Protein AF-A0A954IX02-F1 (afdb_monomer_lite)

Secondary structure (DSSP, 8-state):
----------------PPPP------------------PPPPSS---SS-----HHHHHTTSS-HHHHHHHHHHHHH----TTTTTT-TTB-TTS-B-PPPPTTTT--SSSTTT-S-STTTS-SSSTTSPPP--S---TTGGGSS---SSSSSSSS-----

Foldseek 3Di:
DDDDDDDDDDDDDDDDDDDDDDPPPPPDPPPPPPPPPPPPDPPDDAFLLPDDDDPVCDVVVVADPVNVVVSVLSQQAFQGDVNNVQQQQQAFLVGHGHDQDDPPQNADCATRSNNRHNCVQQQPVHRNHGRDPPDDPPPCSSVWSHDDPPLDDIRPDDDRD

Radius of gyration: 35.36 Å; chains: 1; bounding box: 85×62×104 Å

Sequence (161 aa):
MNSQSRRTAFGRASSLSLLPAVVACLAFPSCSGSGGSAGPAPVGEGKVVGLRLSHEDLLTGRADALFAIDHGRDLFLATFNAHDGAGRPATTGTGGSRLRRAAPQNFNRISGPDSGSCVACHNKPFAGGSGDNVANVFVLAQDFPHLNFDGGEGDRFEDHS

pLDDT: mean 72.79, std 14.79, range [37.53, 95.12]

Structure (mmCIF, N/CA/C/O backbone):
data_AF-A0A954IX02-F1
#
_entry.id   AF-A0A954IX02-F1
#
loop_
_atom_site.group_PDB
_atom_site.id
_atom_site.type_symbol
_atom_site.label_atom_id
_atom_site.label_alt_id
_atom_site.label_comp_id
_atom_site.label_asym_id
_atom_site.label_entity_id
_atom_site.label_seq_id
_atom_site.pdbx_PDB_ins_code
_atom_site.Cartn_x
_atom_site.Cartn_y
_atom_site.Cartn_z
_atom_site.occupancy
_atom_site.B_iso_or_equiv
_atom_site.auth_seq_id
_atom_site.auth_comp_id
_atom_site.auth_asym_id
_atom_site.auth_atom_id
_atom_site.pdbx_PDB_model_num
ATOM 1 N N . MET A 1 1 ? -45.998 -48.773 85.179 1.00 37.53 1 MET A N 1
ATOM 2 C CA . MET A 1 1 ? -44.811 -49.298 84.463 1.00 37.53 1 MET A CA 1
ATOM 3 C C . MET A 1 1 ? -45.174 -49.424 82.986 1.00 37.53 1 MET A C 1
ATOM 5 O O . MET A 1 1 ? -46.215 -49.995 82.714 1.00 37.53 1 MET A O 1
ATOM 9 N N . ASN A 1 2 ? -44.590 -48.591 82.113 1.00 38.91 2 ASN A N 1
ATOM 10 C CA . ASN A 1 2 ? -43.467 -48.902 81.193 1.00 38.91 2 ASN A CA 1
ATOM 11 C C . ASN A 1 2 ? -43.917 -49.819 80.024 1.00 38.91 2 ASN A C 1
ATOM 13 O O . ASN A 1 2 ? -44.577 -50.806 80.289 1.00 38.91 2 ASN A O 1
ATOM 17 N N . SER A 1 3 ? -43.604 -49.640 78.738 1.00 48.53 3 SER A N 1
ATOM 18 C CA . SER A 1 3 ? -42.758 -48.697 77.999 1.00 48.53 3 SER A CA 1
ATOM 19 C C . SER A 1 3 ? -43.074 -48.850 76.495 1.00 48.53 3 SER A C 1
ATOM 21 O O . SER A 1 3 ? -43.352 -49.959 76.057 1.00 48.53 3 SER A O 1
ATOM 23 N N . GLN A 1 4 ? -42.956 -47.746 75.751 1.00 53.03 4 GLN A N 1
ATOM 24 C CA . GLN A 1 4 ? -42.460 -47.591 74.366 1.00 53.03 4 GLN A CA 1
ATOM 25 C C . GLN A 1 4 ? -42.845 -48.584 73.247 1.00 53.03 4 GLN A C 1
ATOM 27 O O . GLN A 1 4 ? -42.527 -49.762 73.296 1.00 53.03 4 GLN A O 1
ATOM 32 N N . SER A 1 5 ? -43.266 -48.056 72.090 1.00 51.84 5 SER A N 1
ATOM 33 C CA . SER A 1 5 ? -42.344 -47.694 70.989 1.00 51.84 5 SER A CA 1
ATOM 34 C C . SER A 1 5 ? -43.118 -47.320 69.714 1.00 51.84 5 SER A C 1
ATOM 36 O O . SER A 1 5 ? -44.145 -47.906 69.387 1.00 51.84 5 SER A O 1
ATOM 38 N N . ARG A 1 6 ? -42.628 -46.301 69.001 1.00 60.97 6 ARG A N 1
ATOM 39 C CA . ARG A 1 6 ? -43.179 -45.757 67.748 1.00 60.97 6 ARG A CA 1
ATOM 40 C C . ARG A 1 6 ? -42.563 -46.472 66.538 1.00 60.97 6 ARG A C 1
ATOM 42 O O . ARG A 1 6 ? -41.359 -46.693 66.556 1.00 60.97 6 ARG A O 1
ATOM 49 N N . ARG A 1 7 ? -43.320 -46.593 65.435 1.00 53.75 7 ARG A N 1
ATOM 50 C CA . ARG A 1 7 ? -43.084 -45.936 64.116 1.00 53.75 7 ARG A CA 1
ATOM 51 C C . ARG A 1 7 ? -43.678 -46.735 62.938 1.00 53.75 7 ARG A C 1
ATOM 53 O O . ARG A 1 7 ? -43.391 -47.911 62.803 1.00 53.75 7 ARG A O 1
ATOM 60 N N . THR A 1 8 ? -44.354 -45.980 62.052 1.00 48.69 8 THR A N 1
ATOM 61 C CA . THR A 1 8 ? -44.434 -46.101 60.567 1.00 48.69 8 THR A CA 1
ATOM 62 C C . THR A 1 8 ? -45.098 -47.365 59.981 1.00 48.69 8 THR A C 1
ATOM 64 O O . THR A 1 8 ? -44.932 -48.443 60.513 1.00 48.69 8 THR A O 1
ATOM 67 N N . ALA A 1 9 ? -45.865 -47.354 58.886 1.00 47.69 9 ALA A N 1
ATOM 68 C CA . ALA A 1 9 ? -45.882 -46.474 57.722 1.00 47.69 9 ALA A CA 1
ATOM 69 C C . ALA A 1 9 ? -47.275 -46.438 57.049 1.00 47.69 9 ALA A C 1
ATOM 71 O O . ALA A 1 9 ? -48.028 -47.407 57.073 1.00 47.69 9 ALA A O 1
ATOM 72 N N . PHE A 1 10 ? -47.572 -45.299 56.422 1.00 47.66 10 PHE A N 1
ATOM 73 C CA . PHE A 1 10 ? -48.688 -45.058 55.506 1.00 47.66 10 PHE A CA 1
ATOM 74 C C . PHE A 1 10 ? -48.371 -45.660 54.124 1.00 47.66 10 PHE A C 1
ATOM 76 O O . PHE A 1 10 ? -47.322 -45.353 53.563 1.00 47.66 10 PHE A O 1
ATOM 83 N N . GLY A 1 11 ? -49.293 -46.433 53.544 1.00 40.62 11 GLY A N 1
ATOM 84 C CA . GLY A 1 11 ? -49.299 -46.798 52.123 1.00 40.62 11 GLY A CA 1
ATOM 85 C C . GLY A 1 11 ? -50.550 -46.221 51.463 1.00 40.62 11 GLY A C 1
ATOM 86 O O . GLY A 1 11 ? -51.662 -46.582 51.842 1.00 40.62 11 GLY A O 1
ATOM 87 N N . ARG A 1 12 ? -50.377 -45.273 50.536 1.00 47.62 12 ARG A N 1
ATOM 88 C CA . ARG A 1 12 ? -51.460 -44.544 49.860 1.00 47.62 12 ARG A CA 1
ATOM 89 C C . ARG A 1 12 ? -51.599 -45.003 48.405 1.00 47.62 12 ARG A C 1
ATOM 91 O O . ARG A 1 12 ? -50.629 -45.392 47.768 1.00 47.62 12 ARG A O 1
ATOM 98 N N . ALA A 1 13 ? -52.846 -44.943 47.953 1.00 47.56 13 ALA A N 1
ATOM 99 C CA . ALA A 1 13 ? -53.421 -45.434 46.710 1.00 47.56 13 ALA A CA 1
ATOM 100 C C . ALA A 1 13 ? -52.700 -45.025 45.414 1.00 47.56 13 ALA A C 1
ATOM 102 O O . ALA A 1 13 ? -52.241 -43.895 45.265 1.00 47.56 13 ALA A O 1
ATOM 103 N N . SER A 1 14 ? -52.715 -45.946 44.446 1.00 51.94 14 SER A N 1
ATOM 104 C CA . SER A 1 14 ? -52.479 -45.675 43.027 1.00 51.94 14 SER A CA 1
ATOM 105 C C . SER A 1 14 ? -53.813 -45.400 42.338 1.00 51.94 14 SER A C 1
ATOM 107 O O . SER A 1 14 ? -54.690 -46.259 42.316 1.00 51.94 14 SER A O 1
ATOM 109 N N . SER A 1 15 ? -53.955 -44.214 41.757 1.00 53.00 15 SER A N 1
ATOM 110 C CA . SER A 1 15 ? -55.040 -43.867 40.839 1.00 53.00 15 SER A CA 1
ATOM 111 C C . SER A 1 15 ? -54.417 -43.215 39.610 1.00 53.00 15 SER A C 1
ATOM 113 O O . SER A 1 15 ? -53.843 -42.132 39.699 1.00 53.00 15 SER A O 1
ATOM 115 N N . LEU A 1 16 ? -54.485 -43.934 38.492 1.00 50.50 16 LEU A N 1
ATOM 116 C CA . LEU A 1 16 ? -53.981 -43.547 37.180 1.00 50.50 16 LEU A CA 1
ATOM 117 C C . LEU A 1 16 ? -54.934 -42.499 36.582 1.00 50.50 16 LEU A C 1
ATOM 119 O O . LEU A 1 16 ? -56.077 -42.815 36.257 1.00 50.50 16 LEU A O 1
ATOM 123 N N . SER A 1 17 ? -54.494 -41.250 36.464 1.00 47.88 17 SER A N 1
ATOM 124 C CA . SER A 1 17 ? -55.235 -40.180 35.791 1.00 47.88 17 SER A CA 1
ATOM 125 C C . SER A 1 17 ? -54.753 -40.037 34.344 1.00 47.88 17 SER A C 1
ATOM 127 O O . SER A 1 17 ? -53.587 -39.742 34.093 1.00 47.88 17 SER A O 1
ATOM 129 N N . LEU A 1 18 ? -55.666 -40.241 33.386 1.00 55.28 18 LEU A N 1
ATOM 130 C CA . LEU A 1 18 ? -55.468 -39.875 31.983 1.00 55.28 18 LEU A CA 1
ATOM 131 C C . LEU A 1 18 ? -55.397 -38.345 31.859 1.00 55.28 18 LEU A C 1
ATOM 133 O O . LEU A 1 18 ? -56.329 -37.644 32.250 1.00 55.28 18 LEU A O 1
ATOM 137 N N . LEU A 1 19 ? -54.308 -37.836 31.284 1.00 53.62 19 LEU A N 1
ATOM 138 C CA . LEU A 1 19 ? -54.171 -36.445 30.847 1.00 53.62 19 LEU A CA 1
ATOM 139 C C . LEU A 1 19 ? -54.580 -36.327 29.368 1.00 53.62 19 LEU A C 1
ATOM 141 O O . LEU A 1 19 ? -54.180 -37.180 28.572 1.00 53.62 19 LEU A O 1
ATOM 145 N N . PRO A 1 20 ? -55.330 -35.286 28.960 1.00 50.25 20 PRO A N 1
ATOM 146 C CA . PRO A 1 20 ? -55.597 -35.026 27.554 1.00 50.25 20 PRO A CA 1
ATOM 147 C C . PRO A 1 20 ? -54.365 -34.374 26.908 1.00 50.25 20 PRO A C 1
ATOM 149 O O . PRO A 1 20 ? -53.750 -33.468 27.474 1.00 50.25 20 PRO A O 1
ATOM 152 N N . ALA A 1 21 ? -53.998 -34.839 25.715 1.00 54.97 21 ALA A N 1
ATOM 153 C CA . ALA A 1 21 ? -52.910 -34.279 24.926 1.00 54.97 21 ALA A CA 1
ATOM 154 C C . ALA A 1 21 ? -53.290 -32.878 24.418 1.00 54.97 21 ALA A C 1
ATOM 156 O O . ALA A 1 21 ? -54.081 -32.726 23.488 1.00 54.97 21 ALA A O 1
ATOM 157 N N . VAL A 1 22 ? -52.722 -31.846 25.041 1.00 54.72 22 VAL A N 1
ATOM 158 C CA . VAL A 1 22 ? -52.761 -30.470 24.539 1.00 54.72 22 VAL A CA 1
ATOM 159 C C . VAL A 1 22 ? -51.787 -30.383 23.365 1.00 54.72 22 VAL A C 1
ATOM 161 O O . VAL A 1 22 ? -50.572 -30.348 23.553 1.00 54.72 22 VAL A O 1
ATOM 164 N N . VAL A 1 23 ? -52.314 -30.378 22.140 1.00 59.50 23 VAL A N 1
ATOM 165 C CA . VAL A 1 23 ? -51.536 -30.074 20.932 1.00 59.50 23 VAL A CA 1
ATOM 166 C C . VAL A 1 23 ? -51.262 -28.572 20.928 1.00 59.50 23 VAL A C 1
ATOM 16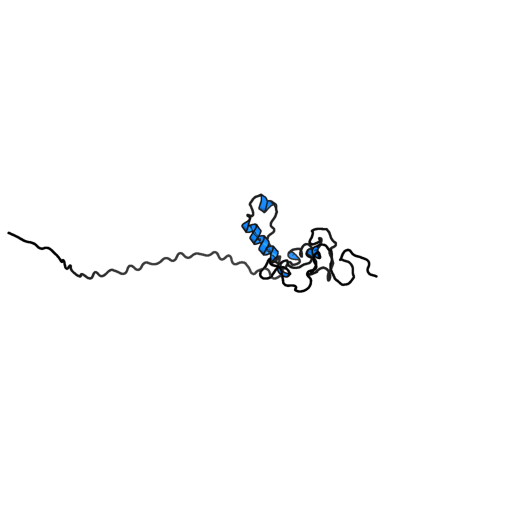8 O O . VAL A 1 23 ? -52.083 -27.766 20.498 1.00 59.50 23 VAL A O 1
ATOM 171 N N . ALA A 1 24 ? -50.109 -28.188 21.469 1.00 57.16 24 ALA A N 1
ATOM 172 C CA . ALA A 1 24 ? -49.586 -26.839 21.345 1.00 57.16 24 ALA A CA 1
ATOM 173 C C . ALA A 1 24 ? -49.093 -26.633 19.903 1.00 57.16 24 ALA A C 1
ATOM 175 O O . ALA A 1 24 ? -48.058 -27.172 19.510 1.00 57.16 24 ALA A O 1
ATOM 176 N N . CYS A 1 25 ? -49.834 -25.858 19.107 1.00 51.53 25 CYS A N 1
ATOM 177 C CA . CYS A 1 25 ? -49.329 -25.299 17.854 1.00 51.53 25 CYS A CA 1
ATOM 178 C C . CYS A 1 25 ? -48.139 -24.384 18.172 1.00 51.53 25 CYS A C 1
ATOM 180 O O . CYS A 1 25 ? -48.314 -23.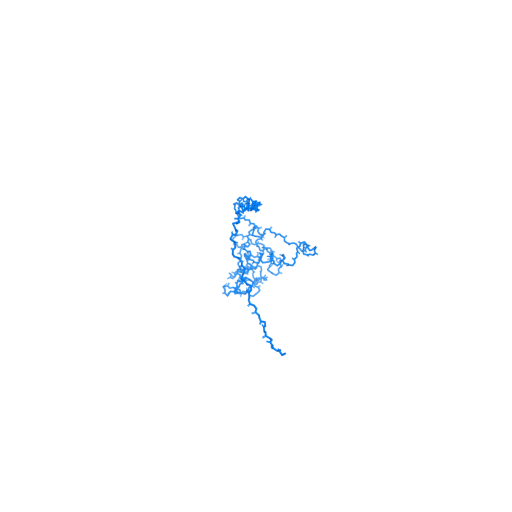230 18.563 1.00 51.53 25 CYS A O 1
ATOM 182 N N . LEU A 1 26 ? -46.926 -24.914 18.024 1.00 61.41 26 LEU A N 1
ATOM 183 C CA . LEU A 1 26 ? -45.685 -24.149 18.060 1.00 61.41 26 LEU A CA 1
ATOM 184 C C . LEU A 1 26 ? -45.659 -23.221 16.840 1.00 61.41 26 LEU A C 1
ATOM 186 O O . LEU A 1 26 ? -45.275 -23.619 15.741 1.00 61.41 26 LEU A O 1
ATOM 190 N N . ALA A 1 27 ? -46.111 -21.982 17.025 1.00 58.62 27 ALA A N 1
ATOM 191 C CA . ALA A 1 27 ? -45.896 -20.913 16.064 1.00 58.62 27 ALA A CA 1
ATOM 192 C C . ALA A 1 27 ? -44.395 -20.591 16.046 1.00 58.62 27 ALA A C 1
ATOM 194 O O . ALA A 1 27 ? -43.887 -19.888 16.917 1.00 58.62 27 ALA A O 1
ATOM 195 N N . PHE A 1 28 ? -43.673 -21.154 15.078 1.00 63.00 28 PHE A N 1
ATOM 196 C CA . PHE A 1 28 ? -42.290 -20.783 14.816 1.00 63.00 28 PHE A CA 1
ATOM 197 C C . PHE A 1 28 ? -42.260 -19.314 14.368 1.00 63.00 28 PHE A C 1
ATOM 199 O O . PHE A 1 28 ? -42.891 -18.988 13.357 1.00 63.00 28 PHE A O 1
ATOM 206 N N . PRO A 1 29 ? -41.557 -18.411 15.075 1.00 65.06 29 PRO A N 1
ATOM 207 C CA . PRO A 1 29 ? -41.339 -17.064 14.580 1.00 65.06 29 PRO A CA 1
ATOM 208 C C . PRO A 1 29 ? -40.491 -17.178 13.311 1.00 65.06 29 PRO A C 1
ATOM 210 O O . PRO A 1 29 ? -39.295 -17.452 13.369 1.00 65.06 29 PRO A O 1
ATOM 213 N N . SER A 1 30 ? -41.130 -17.017 12.152 1.00 61.59 30 SER A N 1
ATOM 214 C CA . SER A 1 30 ? -40.425 -16.881 10.882 1.00 61.59 30 SER A CA 1
ATOM 215 C C . SER A 1 30 ? -39.653 -15.571 10.927 1.00 61.59 30 SER A C 1
ATOM 217 O O . SER A 1 30 ? -40.212 -14.493 10.719 1.00 61.59 30 SER A O 1
ATOM 219 N N . CYS A 1 31 ? -38.360 -15.663 11.224 1.00 62.62 31 CYS A N 1
ATOM 220 C CA . CYS A 1 31 ? -37.404 -14.622 10.907 1.00 62.62 31 CYS A CA 1
ATOM 221 C C . CYS A 1 31 ? -37.436 -14.432 9.386 1.00 62.62 31 CYS A C 1
ATOM 223 O O . CYS A 1 31 ? -36.810 -15.166 8.627 1.00 62.62 31 CYS A O 1
ATOM 225 N N . SER A 1 32 ? -38.220 -13.456 8.929 1.00 63.88 32 SER A N 1
ATOM 226 C CA . SER A 1 32 ? -38.136 -12.965 7.559 1.00 63.88 32 SER A CA 1
ATOM 227 C C . SER A 1 32 ? -36.818 -12.214 7.450 1.00 63.88 32 SER A C 1
ATOM 229 O O . SER A 1 32 ? -36.755 -11.004 7.650 1.00 63.88 32 SER A O 1
ATOM 231 N N . GLY A 1 33 ? -35.738 -12.962 7.226 1.00 57.53 33 GLY A N 1
ATOM 232 C CA . GLY A 1 33 ? -34.480 -12.396 6.785 1.00 57.53 33 GLY A CA 1
ATOM 233 C C . GLY A 1 33 ? -34.751 -11.740 5.444 1.00 57.53 33 GLY A C 1
ATOM 234 O O . GLY A 1 33 ? -34.934 -12.427 4.440 1.00 57.53 33 GLY A O 1
ATOM 235 N N . SER A 1 34 ? -34.822 -10.414 5.433 1.00 59.91 34 SER A N 1
ATOM 236 C CA . SER A 1 34 ? -34.723 -9.602 4.232 1.00 59.91 34 SER A CA 1
ATOM 237 C C . SER A 1 34 ? -33.318 -9.794 3.664 1.00 59.91 34 SER A C 1
ATOM 239 O O . SER A 1 34 ? -32.429 -8.962 3.820 1.00 59.91 34 SER A O 1
ATOM 241 N N . GLY A 1 35 ? -33.109 -10.946 3.025 1.00 56.41 35 GLY A N 1
ATOM 242 C CA . GLY A 1 35 ? -31.997 -11.182 2.129 1.00 56.41 35 GLY A CA 1
ATOM 243 C C . GLY A 1 35 ? -32.190 -10.252 0.949 1.00 56.41 35 GLY A C 1
ATOM 244 O O . GLY A 1 35 ? -32.817 -10.622 -0.040 1.00 56.41 35 GLY A O 1
ATOM 245 N N . GLY A 1 36 ? -31.712 -9.014 1.087 1.00 53.81 36 GLY A N 1
ATOM 246 C CA . GLY A 1 36 ? -31.521 -8.139 -0.053 1.00 53.81 36 GLY A CA 1
ATOM 247 C C . GLY A 1 36 ? -30.680 -8.922 -1.044 1.00 53.81 36 GLY A C 1
ATOM 248 O O . GLY A 1 36 ? -29.528 -9.241 -0.754 1.00 53.81 36 GLY A O 1
ATOM 249 N N . SER A 1 37 ? -31.278 -9.311 -2.170 1.00 56.28 37 SER A N 1
ATOM 250 C CA . SER A 1 37 ? -30.527 -9.907 -3.258 1.00 56.28 37 SER A CA 1
ATOM 251 C C . SER A 1 37 ? -29.545 -8.837 -3.708 1.00 56.28 37 SER A C 1
ATOM 253 O O . SER A 1 37 ? -29.933 -7.889 -4.396 1.00 56.28 37 SER A O 1
ATOM 255 N N . ALA A 1 38 ? -28.290 -8.942 -3.272 1.00 66.44 38 ALA A N 1
ATOM 256 C CA . ALA A 1 38 ? -27.214 -8.242 -3.937 1.00 66.44 38 ALA A CA 1
ATOM 257 C C . ALA A 1 38 ? -27.348 -8.639 -5.408 1.00 66.44 38 ALA A C 1
ATOM 259 O O . ALA A 1 38 ? -27.284 -9.826 -5.740 1.00 66.44 38 ALA A O 1
ATOM 260 N N . GLY A 1 39 ? -27.674 -7.666 -6.263 1.00 71.75 39 GLY A N 1
ATOM 261 C CA . GLY A 1 39 ? -27.706 -7.894 -7.700 1.00 71.75 39 GLY A CA 1
ATOM 262 C C . GLY A 1 39 ? -26.383 -8.530 -8.139 1.00 71.75 39 GLY A C 1
ATOM 263 O O . GLY A 1 39 ? -25.393 -8.427 -7.406 1.00 71.75 39 GLY A O 1
ATOM 264 N N . PRO A 1 40 ? -26.346 -9.210 -9.298 1.00 71.50 40 PRO A N 1
ATOM 265 C CA . PRO A 1 40 ? -25.109 -9.806 -9.783 1.00 71.50 40 PRO A CA 1
ATOM 266 C C . PRO A 1 40 ? -23.999 -8.758 -9.710 1.00 71.50 40 PRO A C 1
ATOM 268 O O . PRO A 1 40 ? -24.175 -7.635 -10.191 1.00 71.50 40 PRO A O 1
ATOM 271 N N . ALA A 1 41 ? -22.902 -9.109 -9.030 1.00 70.69 41 ALA A N 1
ATOM 272 C CA . ALA A 1 41 ? -21.764 -8.215 -8.898 1.00 70.69 41 ALA A CA 1
ATOM 273 C C . ALA A 1 41 ? -21.370 -7.733 -10.304 1.00 70.69 41 ALA A C 1
ATOM 275 O O . ALA A 1 41 ? -21.388 -8.543 -11.240 1.00 70.69 41 ALA A O 1
ATOM 276 N N . PRO A 1 42 ? -21.084 -6.433 -10.486 1.00 73.81 42 PRO A N 1
ATOM 277 C CA . PRO A 1 42 ? -20.739 -5.906 -11.797 1.00 73.81 42 PRO A CA 1
ATOM 278 C C . PRO A 1 42 ? -19.598 -6.732 -12.399 1.00 73.81 42 PRO A C 1
ATOM 280 O O . PRO A 1 42 ? -18.587 -6.980 -11.746 1.00 73.81 42 PRO A O 1
ATOM 283 N N . VAL A 1 43 ? -19.789 -7.196 -13.635 1.00 79.50 43 VAL A N 1
ATOM 284 C CA . VAL A 1 43 ? -18.780 -7.973 -14.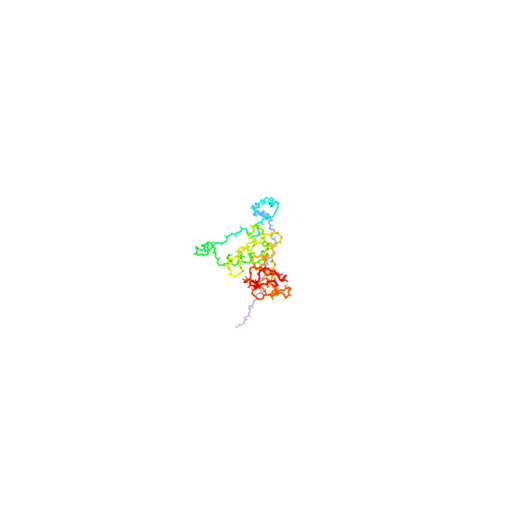359 1.00 79.50 43 VAL A CA 1
ATOM 285 C C . VAL A 1 43 ? -17.632 -7.035 -14.730 1.00 79.50 43 VAL A C 1
ATOM 287 O O . VAL A 1 43 ? -17.837 -6.083 -15.481 1.00 79.50 43 VAL A O 1
ATOM 290 N N . GLY A 1 44 ? -16.436 -7.296 -14.203 1.00 81.06 44 GLY A N 1
ATOM 291 C CA . GLY A 1 44 ? -15.230 -6.507 -14.459 1.00 81.06 44 GLY A CA 1
ATOM 292 C C . GLY A 1 44 ? -14.325 -6.402 -13.233 1.00 81.06 44 GLY A C 1
ATOM 293 O O . GLY A 1 44 ? -14.633 -6.940 -12.171 1.00 81.06 44 GLY A O 1
ATOM 294 N N . GLU A 1 45 ? -13.199 -5.703 -13.382 1.00 82.38 45 GLU A N 1
ATOM 295 C CA . GLU A 1 45 ? -12.345 -5.344 -12.249 1.00 82.38 45 GLU A CA 1
ATOM 296 C C . GLU A 1 45 ? -12.901 -4.101 -11.538 1.00 82.38 45 GLU A C 1
ATOM 298 O O . GLU A 1 45 ? -13.307 -3.124 -12.167 1.00 82.38 45 GLU A O 1
ATOM 303 N N . GLY A 1 46 ? -12.936 -4.146 -10.207 1.00 87.06 46 GLY A N 1
ATOM 304 C CA . GLY A 1 46 ? -13.316 -3.029 -9.345 1.00 87.06 46 GLY A CA 1
ATOM 305 C C . GLY A 1 46 ? -12.215 -2.717 -8.339 1.00 87.06 46 GLY A C 1
ATOM 306 O O . GLY A 1 46 ? -11.180 -3.379 -8.313 1.00 87.06 46 GLY A O 1
ATOM 307 N N . LYS A 1 47 ? -12.436 -1.715 -7.485 1.00 88.00 47 LYS A N 1
ATOM 308 C CA . LYS A 1 47 ? -11.545 -1.462 -6.345 1.00 88.00 47 LYS A CA 1
ATOM 309 C C . LYS A 1 47 ? -11.526 -2.683 -5.427 1.00 88.00 47 LYS A C 1
ATOM 311 O O . LYS A 1 47 ? -12.595 -3.149 -5.033 1.00 88.00 47 LYS A O 1
ATOM 316 N N . VAL A 1 48 ? -10.340 -3.155 -5.056 1.00 88.56 48 VAL A N 1
ATOM 317 C CA . VAL A 1 48 ? -10.184 -4.145 -3.984 1.00 88.56 48 VAL A CA 1
ATOM 318 C C . VAL A 1 48 ? -10.502 -3.501 -2.638 1.00 88.56 48 VAL A C 1
ATOM 320 O O . VAL A 1 48 ? -11.162 -4.115 -1.803 1.00 88.56 48 VAL A O 1
ATOM 323 N N . VAL A 1 49 ? -10.115 -2.235 -2.452 1.00 87.69 49 VAL A N 1
ATOM 324 C CA . VAL A 1 49 ? -10.433 -1.473 -1.239 1.00 87.69 49 VAL A CA 1
ATOM 325 C C . VAL A 1 49 ? -11.478 -0.413 -1.573 1.00 87.69 49 VAL A C 1
ATOM 327 O O . VAL A 1 49 ? -11.180 0.678 -2.061 1.00 87.69 49 VAL A O 1
ATOM 330 N N . GLY A 1 50 ? -12.744 -0.766 -1.342 1.00 86.06 50 GLY A N 1
ATOM 331 C CA . GLY A 1 50 ? -13.891 0.074 -1.703 1.00 86.06 50 GLY A CA 1
ATOM 332 C C . GLY A 1 50 ? -14.139 1.252 -0.757 1.00 86.06 50 GLY A C 1
ATOM 333 O O . GLY A 1 50 ? -14.683 2.273 -1.179 1.00 86.06 50 GLY A O 1
ATOM 334 N N . LEU A 1 51 ? -13.731 1.133 0.507 1.00 88.19 51 LEU A N 1
ATOM 335 C CA . LEU A 1 51 ? -13.919 2.171 1.514 1.00 88.19 51 LEU A CA 1
ATOM 336 C C . LEU A 1 51 ? -12.676 3.056 1.625 1.00 88.19 51 LEU A C 1
ATOM 338 O O . LEU A 1 51 ? -11.557 2.563 1.719 1.00 88.19 51 LEU A O 1
ATOM 342 N N . ARG A 1 52 ? -12.881 4.373 1.691 1.00 88.00 52 ARG A N 1
ATOM 343 C CA . ARG A 1 52 ? -11.839 5.333 2.057 1.00 88.00 52 ARG A CA 1
ATOM 344 C C . ARG A 1 52 ? -12.049 5.779 3.500 1.00 88.00 52 ARG A C 1
ATOM 346 O O . ARG A 1 52 ? -13.029 6.461 3.779 1.00 88.00 52 ARG A O 1
ATOM 353 N N . LEU A 1 53 ? -11.097 5.462 4.371 1.00 90.12 53 LEU A N 1
ATOM 354 C CA . LEU A 1 53 ? -11.018 6.011 5.723 1.00 90.12 53 LEU A CA 1
ATOM 355 C C . LEU A 1 53 ? -10.223 7.327 5.717 1.00 90.12 53 LEU A C 1
ATOM 357 O O . LEU A 1 53 ? -9.116 7.387 5.172 1.00 90.12 53 LEU A O 1
ATOM 361 N N . SER A 1 54 ? -10.776 8.394 6.291 1.00 90.75 54 SER A N 1
ATOM 362 C CA . SER A 1 54 ? -10.083 9.676 6.453 1.00 90.75 54 SER A CA 1
ATOM 363 C C . SER A 1 54 ? -9.558 9.864 7.877 1.00 90.75 54 SER A C 1
ATOM 365 O O . SER A 1 54 ? -10.030 9.248 8.828 1.00 90.75 54 SER A O 1
ATOM 367 N N . HIS A 1 55 ? -8.588 10.764 8.043 1.00 90.69 55 HIS A N 1
ATOM 368 C CA . HIS A 1 55 ? -8.101 11.125 9.374 1.00 90.69 55 HIS A CA 1
ATOM 369 C C . HIS A 1 55 ? -9.201 11.779 10.231 1.00 90.69 55 HIS A C 1
ATOM 371 O O . HIS A 1 55 ? -9.256 11.573 11.438 1.00 90.69 55 HIS A O 1
ATOM 377 N N . GLU A 1 56 ? -10.117 12.520 9.606 1.00 94.94 56 GLU A N 1
ATOM 378 C CA . GLU A 1 56 ? -11.247 13.147 10.293 1.00 94.94 56 GLU A CA 1
ATOM 379 C C . GLU A 1 56 ? -12.235 12.110 10.851 1.00 94.94 56 GLU A C 1
ATOM 381 O O . GLU A 1 56 ? -12.758 12.303 11.948 1.00 94.94 56 GLU A O 1
ATOM 386 N N . ASP A 1 57 ? -12.455 10.991 10.146 1.00 94.06 57 ASP A N 1
ATOM 387 C CA . ASP A 1 57 ? -13.306 9.895 10.635 1.00 94.06 57 ASP A CA 1
ATOM 388 C C . ASP A 1 57 ? -12.810 9.363 11.985 1.00 94.06 57 ASP A C 1
ATOM 390 O O . ASP A 1 57 ? -13.610 9.106 12.884 1.00 94.06 57 ASP A O 1
ATOM 394 N N . LEU A 1 58 ? -11.487 9.262 12.138 1.00 91.44 58 LEU A N 1
ATOM 395 C CA . LEU A 1 58 ? -10.837 8.818 13.369 1.00 91.44 58 LEU A CA 1
ATOM 396 C C . LEU A 1 58 ? -10.950 9.871 14.477 1.00 91.44 58 LEU A C 1
ATOM 398 O O . LEU A 1 58 ? -11.315 9.550 15.604 1.00 91.44 58 LEU A O 1
ATOM 402 N N . LEU A 1 59 ? -10.668 11.140 14.161 1.00 94.31 59 LEU A N 1
ATOM 403 C CA . LEU A 1 59 ? -10.685 12.230 15.147 1.00 94.31 59 LEU A CA 1
ATOM 404 C C . LEU A 1 59 ? -12.086 12.522 15.692 1.00 94.31 59 LEU A C 1
ATOM 406 O O . LEU A 1 59 ? -12.235 12.898 16.852 1.00 94.31 59 LEU A O 1
ATOM 410 N N . THR A 1 60 ? -13.107 12.365 14.852 1.00 94.94 60 THR A N 1
ATOM 411 C CA . THR A 1 60 ? -14.508 12.619 15.219 1.00 94.94 60 THR A CA 1
ATOM 412 C C . THR A 1 60 ? -15.206 11.391 15.806 1.00 94.94 60 THR A C 1
ATOM 414 O O . THR A 1 60 ? -16.368 11.485 16.195 1.00 94.94 60 THR A O 1
ATOM 417 N N . GLY A 1 61 ? -14.521 10.243 15.877 1.00 92.56 61 GLY A N 1
ATOM 418 C CA . GLY A 1 61 ? -15.090 8.984 16.363 1.00 92.56 61 GLY A CA 1
ATOM 419 C C . GLY A 1 61 ? -16.117 8.349 15.419 1.00 92.56 61 GLY A C 1
ATOM 420 O O . GLY A 1 61 ? -16.823 7.432 15.828 1.00 92.56 61 GLY A O 1
ATOM 421 N N . ARG A 1 62 ? -16.207 8.807 14.160 1.00 93.38 62 ARG A N 1
ATOM 422 C CA . ARG A 1 62 ? -17.013 8.152 13.110 1.00 93.38 62 ARG A CA 1
ATOM 423 C C . ARG A 1 62 ? -16.471 6.766 12.757 1.00 93.38 62 ARG A C 1
ATOM 425 O O . ARG A 1 62 ? -17.238 5.904 12.340 1.00 93.38 62 ARG A O 1
ATOM 432 N N . ALA A 1 63 ? -15.169 6.569 12.935 1.00 94.56 63 ALA A N 1
ATOM 433 C CA . ALA A 1 63 ? -14.502 5.280 12.913 1.00 94.56 63 ALA A CA 1
ATOM 434 C C . ALA A 1 63 ? -13.776 5.087 14.245 1.00 94.56 63 ALA A C 1
ATOM 436 O O . ALA A 1 63 ? -12.921 5.894 14.613 1.00 94.56 63 ALA A O 1
ATOM 437 N N . ASP A 1 64 ? -14.119 4.024 14.968 1.00 95.12 64 ASP A N 1
ATOM 438 C CA . ASP A 1 64 ? -13.417 3.667 16.195 1.00 95.12 64 ASP A CA 1
ATOM 439 C C . ASP A 1 64 ? -12.110 2.904 15.907 1.00 95.12 64 ASP A C 1
ATOM 441 O O . ASP A 1 64 ? -11.751 2.605 14.763 1.00 95.12 64 ASP A O 1
ATOM 445 N N . ALA A 1 65 ? -11.362 2.603 16.970 1.00 92.88 65 ALA A N 1
ATOM 446 C CA . ALA A 1 65 ? -10.079 1.921 16.856 1.00 92.88 65 ALA A CA 1
ATOM 447 C C . ALA A 1 65 ? -10.201 0.501 16.278 1.00 92.88 65 ALA A C 1
ATOM 449 O O . ALA A 1 65 ? -9.317 0.075 15.538 1.00 92.88 65 ALA A O 1
ATOM 450 N N . LEU A 1 66 ? -11.274 -0.230 16.594 1.00 95.00 66 LEU A N 1
ATOM 451 C CA . LEU A 1 66 ? -11.467 -1.594 16.096 1.00 95.00 66 LEU A CA 1
ATOM 452 C C . LEU A 1 66 ? -11.765 -1.573 14.599 1.00 95.00 66 LEU A C 1
ATOM 454 O O . LEU A 1 66 ? -11.136 -2.305 13.837 1.00 95.00 66 LEU A O 1
ATOM 458 N N . PHE A 1 67 ? -12.629 -0.656 14.170 1.00 94.88 67 PHE A N 1
ATOM 459 C CA . PHE A 1 67 ? -12.900 -0.409 12.763 1.00 94.88 67 PHE A CA 1
ATOM 460 C C . PHE A 1 67 ? -11.629 -0.045 11.992 1.00 94.88 67 PHE A C 1
ATOM 462 O O . PHE A 1 67 ? -11.385 -0.567 10.905 1.00 94.88 67 PHE A O 1
ATOM 469 N N . ALA A 1 68 ? -10.792 0.833 12.553 1.00 93.56 68 ALA A N 1
ATOM 470 C CA . ALA A 1 68 ? -9.533 1.225 11.929 1.00 93.56 68 ALA A CA 1
ATOM 471 C C . ALA A 1 68 ? -8.562 0.041 11.778 1.00 93.56 68 ALA A C 1
ATOM 473 O O . ALA A 1 68 ? -7.886 -0.070 10.754 1.00 93.56 68 ALA A O 1
ATOM 474 N N . ILE A 1 69 ? -8.509 -0.854 12.770 1.00 93.31 69 ILE A N 1
ATOM 475 C CA . ILE A 1 69 ? -7.694 -2.075 12.723 1.00 93.31 69 ILE A CA 1
ATOM 476 C C . ILE A 1 69 ? -8.207 -3.028 11.640 1.00 93.31 69 ILE A C 1
ATOM 478 O O . ILE A 1 69 ? -7.409 -3.513 10.835 1.00 93.31 69 ILE A O 1
ATOM 482 N N . ASP A 1 70 ? -9.518 -3.269 11.580 1.00 94.38 70 ASP A N 1
ATOM 483 C CA . ASP A 1 70 ? -10.115 -4.135 10.558 1.00 94.38 70 ASP A CA 1
ATOM 484 C C . ASP A 1 70 ? -9.906 -3.567 9.149 1.00 94.38 70 ASP A C 1
ATOM 486 O O . ASP A 1 70 ? -9.448 -4.280 8.255 1.00 94.38 70 ASP A O 1
ATOM 490 N N . HIS A 1 71 ? -10.123 -2.264 8.962 1.00 94.06 71 HIS A N 1
ATOM 491 C CA . HIS A 1 71 ? -9.862 -1.604 7.685 1.00 94.06 71 HIS A CA 1
ATOM 492 C C . HIS A 1 71 ? -8.372 -1.642 7.304 1.00 94.06 71 HIS A C 1
ATOM 494 O O . HIS A 1 71 ? -8.021 -1.849 6.141 1.00 94.06 71 HIS A O 1
ATOM 500 N N . GLY A 1 72 ? -7.479 -1.483 8.286 1.00 91.75 72 GLY A N 1
ATOM 501 C CA . GLY A 1 72 ? -6.038 -1.637 8.103 1.00 91.75 72 GLY A CA 1
ATOM 502 C C . GLY A 1 72 ? -5.650 -3.048 7.657 1.00 91.75 72 GLY A C 1
ATOM 503 O O . GLY A 1 72 ? -4.806 -3.193 6.773 1.00 91.75 72 GLY A O 1
ATOM 504 N N . ARG A 1 73 ? -6.294 -4.088 8.202 1.00 93.06 73 ARG A N 1
ATOM 505 C CA . ARG A 1 73 ? -6.110 -5.476 7.751 1.00 93.06 73 ARG A CA 1
ATOM 506 C C . ARG A 1 73 ? -6.547 -5.649 6.297 1.00 93.06 73 ARG A C 1
ATOM 508 O O . ARG A 1 73 ? -5.805 -6.258 5.528 1.00 93.06 73 ARG A O 1
ATOM 515 N N . ASP A 1 74 ? -7.698 -5.105 5.913 1.00 92.12 74 ASP A N 1
ATOM 516 C CA . ASP A 1 74 ? -8.193 -5.200 4.534 1.00 92.12 74 ASP A CA 1
ATOM 517 C C . ASP A 1 74 ? -7.231 -4.516 3.548 1.00 92.12 74 ASP A C 1
ATOM 519 O O . ASP A 1 74 ? -6.870 -5.099 2.525 1.00 92.12 74 ASP A O 1
ATOM 523 N N . LEU A 1 75 ? -6.729 -3.324 3.899 1.00 89.56 75 LEU A N 1
ATOM 524 C CA . LEU A 1 75 ? -5.678 -2.622 3.151 1.00 89.56 75 LEU A CA 1
ATOM 525 C C . LEU A 1 75 ? -4.392 -3.450 3.039 1.00 89.56 75 LEU A C 1
ATOM 527 O O . LEU A 1 75 ? -3.759 -3.476 1.987 1.00 89.56 75 LEU A O 1
ATOM 531 N N . PHE A 1 76 ? -3.992 -4.118 4.119 1.00 88.69 76 PHE A N 1
ATOM 532 C CA . PHE A 1 76 ? -2.758 -4.896 4.164 1.00 88.69 76 PHE A CA 1
ATOM 533 C C . PHE A 1 76 ? -2.813 -6.156 3.290 1.00 88.69 76 PHE A C 1
ATOM 535 O O . PHE A 1 76 ? -1.823 -6.529 2.655 1.00 88.69 76 PHE A O 1
ATOM 542 N N . LEU A 1 77 ? -3.971 -6.818 3.266 1.00 90.50 77 LEU A N 1
ATOM 543 C CA . LEU A 1 77 ? -4.207 -8.045 2.505 1.00 90.50 77 LEU A CA 1
ATOM 544 C C . LEU A 1 77 ? -4.528 -7.788 1.028 1.00 90.50 77 LEU A C 1
ATOM 546 O O . LEU A 1 77 ? -4.455 -8.715 0.219 1.00 90.50 77 LEU A O 1
ATOM 550 N N . ALA A 1 78 ? -4.884 -6.555 0.668 1.00 88.12 78 ALA A N 1
ATOM 551 C CA . ALA A 1 78 ? -5.258 -6.203 -0.690 1.00 88.12 78 ALA A CA 1
ATOM 552 C C . ALA A 1 78 ? -4.126 -6.478 -1.695 1.00 88.12 78 ALA A C 1
ATOM 554 O O . ALA A 1 78 ? -2.940 -6.260 -1.431 1.00 88.12 78 ALA A O 1
ATOM 555 N N . THR A 1 79 ? -4.519 -6.933 -2.886 1.00 86.31 79 THR A N 1
ATOM 556 C CA . THR A 1 79 ? -3.683 -6.870 -4.087 1.00 86.31 79 THR A CA 1
ATOM 557 C C . THR A 1 79 ? -4.198 -5.716 -4.938 1.00 86.31 79 THR A C 1
ATOM 559 O O . THR A 1 79 ? -5.195 -5.861 -5.637 1.00 86.31 79 THR A O 1
ATOM 562 N N . PHE A 1 80 ? -3.568 -4.551 -4.809 1.00 82.94 80 PHE A N 1
ATOM 563 C CA . PHE A 1 80 ? -3.995 -3.305 -5.435 1.00 82.94 80 PHE A CA 1
ATOM 564 C C . PHE A 1 80 ? -3.966 -3.396 -6.957 1.00 82.94 80 PHE A C 1
ATOM 566 O O . PHE A 1 80 ? -2.987 -3.851 -7.555 1.00 82.94 80 PHE A O 1
ATOM 573 N N . ASN A 1 81 ? -5.013 -2.870 -7.582 1.00 81.25 81 ASN A N 1
ATOM 574 C CA . ASN A 1 81 ? -5.085 -2.715 -9.029 1.00 81.25 81 ASN A CA 1
ATOM 575 C C . ASN A 1 81 ? -5.133 -1.229 -9.435 1.00 81.25 81 ASN A C 1
ATOM 577 O O . ASN A 1 81 ? -4.982 -0.313 -8.617 1.00 81.25 81 ASN A O 1
ATOM 581 N N . ALA A 1 82 ? -5.334 -0.971 -10.730 1.00 80.44 82 ALA A N 1
ATOM 582 C CA . ALA A 1 82 ? -5.437 0.387 -11.257 1.00 80.44 82 ALA A CA 1
ATOM 583 C C . ALA A 1 82 ? -6.615 1.171 -10.647 1.00 80.44 82 ALA A C 1
ATOM 585 O O . ALA A 1 82 ? -6.503 2.381 -10.435 1.00 80.44 82 ALA A O 1
ATOM 586 N N . HIS A 1 83 ? -7.714 0.493 -10.308 1.00 84.25 83 HIS A N 1
ATOM 587 C CA . HIS A 1 83 ? -8.870 1.109 -9.662 1.00 84.25 83 HIS A CA 1
ATOM 588 C C . HIS A 1 83 ? -8.565 1.522 -8.222 1.00 84.25 83 HIS A C 1
ATOM 590 O O . HIS A 1 83 ? -9.094 2.539 -7.775 1.00 84.25 83 HIS A O 1
ATOM 596 N N . ASP A 1 84 ? -7.670 0.827 -7.519 1.00 80.88 84 ASP A N 1
ATOM 597 C CA . ASP A 1 84 ? -7.193 1.210 -6.180 1.00 80.88 84 ASP A CA 1
ATOM 598 C C . ASP A 1 84 ? -6.130 2.323 -6.200 1.00 80.88 84 ASP A C 1
ATOM 600 O O . ASP A 1 84 ? -5.693 2.799 -5.153 1.00 80.88 84 ASP A O 1
ATOM 604 N N . GLY A 1 85 ? -5.717 2.775 -7.388 1.00 77.75 85 GLY A N 1
ATOM 605 C CA . GLY A 1 85 ? -4.656 3.768 -7.547 1.00 77.75 85 GLY A CA 1
ATOM 606 C C . GLY A 1 85 ? -3.247 3.173 -7.540 1.00 77.75 85 GLY A C 1
ATOM 607 O O . GLY A 1 85 ? -2.296 3.937 -7.378 1.00 77.75 85 GLY A O 1
ATOM 608 N N . ALA A 1 86 ? -3.117 1.853 -7.735 1.00 74.75 86 ALA A N 1
ATOM 609 C CA . ALA A 1 86 ? -1.865 1.133 -7.988 1.00 74.75 86 ALA A CA 1
ATOM 610 C C . ALA A 1 86 ? -0.730 1.420 -6.984 1.00 74.75 86 ALA A C 1
ATOM 612 O O . ALA A 1 86 ? 0.395 1.673 -7.396 1.00 74.75 86 ALA A O 1
ATOM 613 N N . GLY A 1 87 ? -1.016 1.446 -5.678 1.00 69.69 87 GLY A N 1
ATOM 614 C CA . GLY A 1 87 ? 0.036 1.567 -4.655 1.00 69.69 87 GLY A CA 1
ATOM 615 C C . GLY A 1 87 ? 0.681 2.954 -4.528 1.00 69.69 87 GLY A C 1
ATOM 616 O O . GLY A 1 87 ? 1.705 3.092 -3.871 1.00 69.69 87 GLY A O 1
ATOM 617 N N . ARG A 1 88 ? 0.065 4.010 -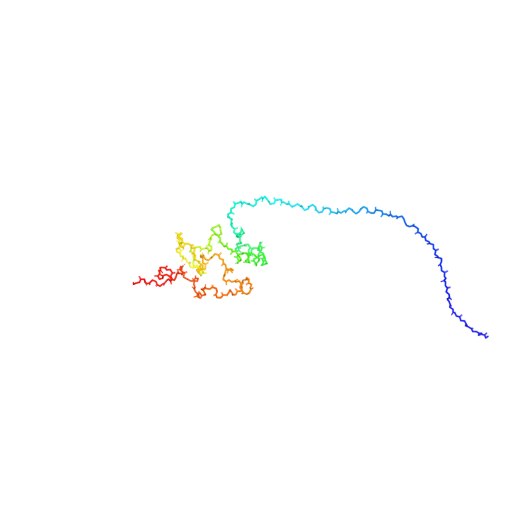5.084 1.00 76.56 88 ARG A N 1
ATOM 618 C CA . ARG A 1 88 ? 0.585 5.396 -5.109 1.00 76.56 88 ARG A CA 1
ATOM 619 C C . ARG A 1 88 ? 1.825 5.555 -6.017 1.00 76.56 88 ARG A C 1
ATOM 621 O O . ARG A 1 88 ? 2.894 5.973 -5.566 1.00 76.56 88 ARG A O 1
ATOM 628 N N . PRO A 1 89 ? 1.659 5.382 -7.342 1.00 75.94 89 PRO A N 1
ATOM 629 C CA . PRO A 1 89 ? 2.741 5.241 -8.320 1.00 75.94 89 PRO A CA 1
ATOM 630 C C . PRO A 1 89 ? 3.497 6.543 -8.648 1.00 75.94 89 PRO A C 1
ATOM 632 O O . PRO A 1 89 ? 4.202 6.619 -9.648 1.00 75.94 89 PRO A O 1
AT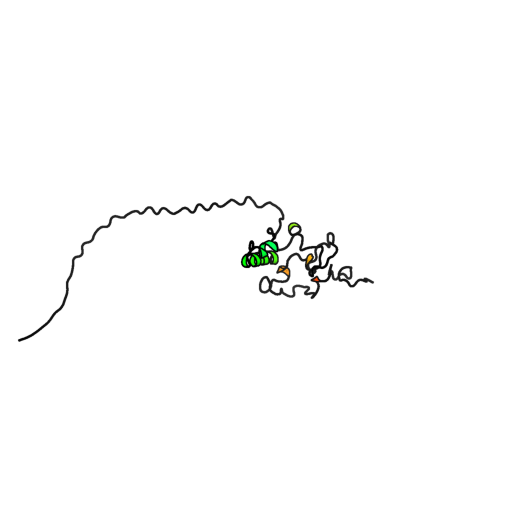OM 635 N N . ALA A 1 90 ? 3.299 7.608 -7.872 1.00 83.69 90 ALA A N 1
ATOM 636 C CA . ALA A 1 90 ? 3.970 8.901 -8.044 1.00 83.69 90 ALA A CA 1
ATOM 637 C C . ALA A 1 90 ? 4.798 9.295 -6.813 1.00 83.69 90 ALA A C 1
ATOM 639 O O . ALA A 1 90 ? 5.262 10.427 -6.715 1.00 83.69 90 ALA A O 1
ATOM 640 N N . THR A 1 91 ? 4.973 8.379 -5.859 1.00 81.69 91 THR A N 1
ATOM 641 C CA . THR A 1 91 ? 5.829 8.595 -4.687 1.00 81.69 91 THR A CA 1
ATOM 642 C C . THR A 1 91 ? 6.721 7.404 -4.413 1.00 81.69 91 THR A C 1
ATOM 644 O O . THR A 1 91 ? 6.430 6.356 -4.959 1.00 81.69 91 THR A O 1
ATOM 647 N N . THR A 1 92 ? 7.786 7.542 -3.625 1.00 79.19 92 THR A N 1
ATOM 648 C CA . THR A 1 92 ? 8.593 6.443 -3.066 1.00 79.19 92 THR A CA 1
ATOM 649 C C . THR A 1 92 ? 7.869 5.817 -1.868 1.00 79.19 92 THR A C 1
ATOM 651 O O . THR A 1 92 ? 6.878 6.370 -1.380 1.00 79.19 92 THR A O 1
ATOM 654 N N . GLY A 1 93 ? 8.325 4.659 -1.385 1.00 73.56 93 GLY A N 1
ATOM 655 C CA . GLY A 1 93 ? 7.732 4.032 -0.199 1.00 73.56 93 GLY A CA 1
ATOM 656 C C . GLY A 1 93 ? 8.012 4.809 1.095 1.00 73.56 93 GLY A C 1
ATOM 657 O O . GLY A 1 93 ? 7.273 4.661 2.061 1.00 73.56 93 GLY A O 1
ATOM 658 N N . THR A 1 94 ? 8.990 5.721 1.087 1.00 78.12 94 THR A N 1
ATOM 659 C CA . THR A 1 94 ? 9.196 6.751 2.125 1.00 78.12 94 THR A CA 1
ATOM 660 C C . THR A 1 94 ? 8.411 8.047 1.909 1.00 78.12 94 THR A C 1
ATOM 662 O O . THR A 1 94 ? 8.534 8.989 2.688 1.00 78.12 94 THR A O 1
ATOM 665 N N . GLY A 1 95 ? 7.567 8.114 0.876 1.00 81.19 95 GLY A N 1
ATOM 666 C CA . GLY A 1 95 ? 6.651 9.233 0.641 1.00 81.19 95 GLY A CA 1
ATOM 667 C C . GLY A 1 95 ? 7.215 10.394 -0.184 1.00 81.19 95 GLY A C 1
ATOM 668 O O . GLY A 1 95 ? 6.464 11.331 -0.463 1.00 81.19 95 GLY A O 1
ATOM 669 N N . GLY A 1 96 ? 8.476 10.329 -0.627 1.00 84.62 96 GLY A N 1
ATOM 670 C CA . GLY A 1 96 ? 9.071 11.319 -1.532 1.00 84.62 96 GLY A CA 1
ATOM 671 C C . GLY A 1 96 ? 8.419 11.296 -2.917 1.00 84.62 96 GLY A C 1
ATOM 672 O O . GLY A 1 96 ? 7.919 10.262 -3.339 1.00 84.62 96 GLY A O 1
ATOM 673 N N . SER A 1 97 ? 8.397 12.418 -3.641 1.00 84.81 97 SER A N 1
ATOM 674 C CA . SER A 1 97 ? 7.853 12.460 -5.011 1.00 84.81 97 SER A CA 1
ATOM 675 C C . SER A 1 97 ? 8.748 11.698 -5.997 1.00 84.81 97 SER A C 1
ATOM 677 O O . SER A 1 97 ? 9.971 11.701 -5.846 1.00 84.81 97 SER A O 1
ATOM 679 N N . ARG A 1 98 ? 8.155 11.073 -7.020 1.00 81.12 98 ARG A N 1
ATOM 680 C CA .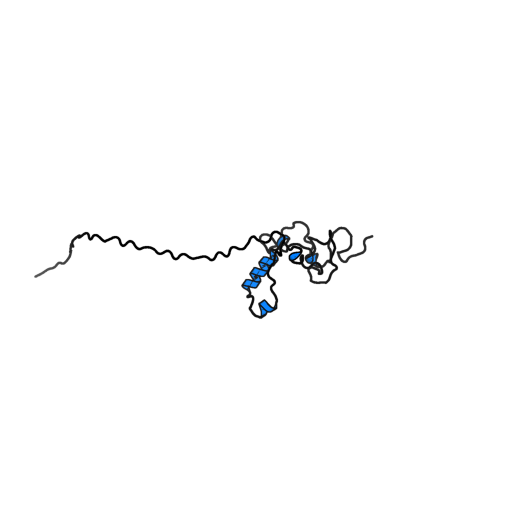 ARG A 1 98 ? 8.881 10.492 -8.161 1.00 81.12 98 ARG A CA 1
ATOM 681 C C . ARG A 1 98 ? 8.061 10.569 -9.445 1.00 81.12 98 ARG A C 1
ATOM 683 O O . ARG A 1 98 ? 6.837 10.705 -9.407 1.00 81.12 98 ARG A O 1
ATOM 690 N N . LEU A 1 99 ? 8.731 10.411 -10.583 1.00 81.88 99 LEU A N 1
ATOM 691 C CA . LEU A 1 99 ? 8.055 10.261 -11.866 1.00 81.88 99 LEU A CA 1
ATOM 692 C C . LEU A 1 99 ? 7.264 8.944 -11.915 1.00 81.88 99 LEU A C 1
ATOM 694 O O . LEU A 1 99 ? 7.633 7.925 -11.319 1.00 81.88 99 LEU A O 1
ATOM 698 N N . ARG A 1 100 ? 6.133 8.981 -12.621 1.00 81.12 100 ARG A N 1
ATOM 699 C CA . ARG A 1 100 ? 5.345 7.787 -12.927 1.00 81.12 100 ARG A CA 1
ATOM 700 C C . ARG A 1 100 ? 5.917 7.147 -14.190 1.00 81.12 100 ARG A C 1
ATOM 702 O O . ARG A 1 100 ? 6.068 7.832 -15.197 1.00 81.12 100 ARG A O 1
ATOM 709 N N . ARG A 1 101 ? 6.158 5.836 -14.165 1.00 78.75 101 ARG A N 1
ATOM 710 C CA . ARG A 1 101 ? 6.548 5.080 -15.364 1.00 78.75 101 ARG A CA 1
ATOM 711 C C . ARG A 1 101 ? 5.336 4.727 -16.217 1.00 78.75 101 ARG A C 1
ATOM 713 O O . ARG A 1 101 ? 4.238 4.514 -15.701 1.00 78.75 101 ARG A O 1
ATOM 720 N N . ALA A 1 102 ? 5.550 4.667 -17.526 1.00 82.94 102 ALA A N 1
ATOM 721 C CA . ALA A 1 102 ? 4.583 4.134 -18.476 1.00 82.94 102 ALA A CA 1
ATOM 722 C C . ALA A 1 102 ? 4.723 2.609 -18.588 1.00 82.94 102 ALA A C 1
ATOM 724 O O . ALA A 1 102 ? 5.746 2.033 -18.213 1.00 82.94 102 ALA A O 1
ATOM 725 N N . ALA A 1 103 ? 3.688 1.951 -19.108 1.00 82.19 103 ALA A N 1
ATOM 726 C CA . ALA A 1 103 ? 3.765 0.532 -19.429 1.00 82.19 103 ALA A CA 1
ATOM 727 C C . ALA A 1 103 ? 4.903 0.257 -20.434 1.00 82.19 103 ALA A C 1
ATOM 729 O O . ALA A 1 103 ? 5.120 1.075 -21.330 1.00 82.19 103 ALA A O 1
ATOM 730 N N . PRO A 1 104 ? 5.625 -0.872 -20.306 1.00 79.19 104 PRO A N 1
ATOM 731 C CA . PRO A 1 104 ? 5.415 -1.971 -19.350 1.00 79.19 104 PRO A CA 1
ATOM 732 C C . PRO A 1 104 ? 6.137 -1.796 -17.998 1.00 79.19 104 PRO A C 1
ATOM 734 O O . PRO A 1 104 ? 6.037 -2.665 -17.140 1.00 79.19 104 PRO A O 1
ATOM 737 N N . GLN A 1 105 ? 6.852 -0.686 -17.796 1.00 77.50 105 GLN A N 1
ATOM 738 C CA . GLN A 1 105 ? 7.687 -0.441 -16.609 1.00 77.50 105 GLN A CA 1
ATOM 739 C C . GLN A 1 105 ? 6.917 0.207 -15.447 1.00 77.50 105 GLN A C 1
ATOM 741 O O . GLN A 1 105 ? 7.491 0.597 -14.435 1.00 77.50 105 GLN A O 1
ATOM 746 N N . ASN A 1 106 ? 5.602 0.360 -15.578 1.00 77.62 106 ASN A N 1
ATOM 747 C CA . ASN A 1 106 ? 4.725 0.960 -14.574 1.00 77.62 106 ASN A CA 1
ATOM 748 C C . ASN A 1 106 ? 4.406 0.030 -13.391 1.00 77.62 106 ASN A C 1
ATOM 750 O O . ASN A 1 106 ? 3.632 0.420 -12.522 1.00 77.62 106 ASN A O 1
ATOM 754 N N . PHE A 1 107 ? 4.968 -1.181 -13.370 1.00 75.69 107 PHE A N 1
ATOM 755 C CA . PHE A 1 107 ? 4.817 -2.148 -12.291 1.00 75.69 107 PHE A CA 1
ATOM 756 C C . PHE A 1 107 ? 6.187 -2.654 -11.833 1.00 75.69 107 PHE A C 1
ATOM 758 O O . PHE A 1 107 ? 6.979 -3.133 -12.642 1.00 75.69 107 PHE A O 1
ATOM 765 N N . ASN A 1 108 ? 6.449 -2.587 -10.528 1.00 69.88 108 ASN A N 1
ATOM 766 C CA . ASN A 1 108 ? 7.672 -3.089 -9.915 1.00 69.88 108 ASN A CA 1
ATOM 767 C C . ASN A 1 108 ? 7.343 -3.754 -8.578 1.00 69.88 108 ASN A C 1
ATOM 769 O O . ASN A 1 108 ? 6.846 -3.116 -7.656 1.00 69.88 108 ASN A O 1
ATOM 773 N N . ARG A 1 109 ? 7.674 -5.043 -8.459 1.00 71.19 109 ARG A N 1
ATOM 774 C CA . ARG A 1 109 ? 7.450 -5.825 -7.233 1.00 71.19 109 ARG A CA 1
ATOM 775 C C . ARG A 1 109 ? 8.360 -5.418 -6.070 1.00 71.19 109 ARG A C 1
ATOM 777 O O . ARG A 1 109 ? 8.094 -5.830 -4.949 1.00 71.19 109 ARG A O 1
ATOM 784 N N . ILE A 1 110 ? 9.419 -4.655 -6.336 1.00 66.44 110 ILE A N 1
ATOM 785 C CA . ILE A 1 110 ? 10.506 -4.382 -5.390 1.00 66.44 110 ILE A CA 1
ATOM 786 C C . ILE A 1 110 ? 10.337 -3.018 -4.709 1.00 66.44 110 ILE A C 1
ATOM 788 O O . ILE A 1 110 ? 10.508 -2.897 -3.499 1.00 66.44 110 ILE A O 1
ATOM 792 N N . SER A 1 111 ? 9.975 -1.980 -5.466 1.00 64.69 111 SER A N 1
ATOM 793 C CA . SER A 1 111 ? 9.725 -0.647 -4.914 1.00 64.69 111 SER A CA 1
ATOM 794 C C . SER A 1 111 ? 8.285 -0.542 -4.401 1.00 64.69 111 SER A C 1
ATOM 796 O O . SER A 1 111 ? 7.339 -0.661 -5.180 1.00 64.69 111 SER A O 1
ATOM 798 N N . GLY A 1 112 ? 8.125 -0.237 -3.108 1.00 63.59 112 GLY A N 1
ATOM 799 C CA . GLY A 1 112 ? 6.838 -0.164 -2.392 1.00 63.59 112 GLY A CA 1
ATOM 800 C C . GLY A 1 112 ? 5.644 0.488 -3.120 1.00 63.59 112 GLY A C 1
ATOM 801 O O . GLY A 1 112 ? 4.551 -0.069 -3.053 1.00 63.59 112 GLY A O 1
ATOM 802 N N . PRO A 1 113 ? 5.808 1.600 -3.860 1.00 61.56 113 PRO A N 1
ATOM 803 C CA . PRO A 1 113 ? 4.682 2.291 -4.483 1.00 61.56 113 PRO A CA 1
ATOM 804 C C . PRO A 1 113 ? 4.213 1.717 -5.822 1.00 61.56 113 PRO A C 1
ATOM 806 O O . PRO A 1 113 ? 3.170 2.127 -6.314 1.00 61.56 113 PRO A O 1
ATOM 809 N N . ASP A 1 114 ? 4.988 0.810 -6.421 1.00 61.66 114 ASP A N 1
ATOM 810 C CA . ASP A 1 114 ? 4.532 -0.021 -7.542 1.00 61.66 114 ASP A CA 1
ATOM 811 C C . ASP A 1 114 ? 4.301 -1.481 -7.088 1.00 61.66 114 ASP A C 1
ATOM 813 O O . ASP A 1 114 ? 3.918 -2.330 -7.898 1.00 61.66 114 ASP A O 1
ATOM 817 N N . SER A 1 115 ? 4.540 -1.790 -5.802 1.00 68.50 115 SER A N 1
ATOM 818 C CA . SER A 1 115 ? 4.298 -3.120 -5.249 1.00 68.50 115 SER A CA 1
ATOM 819 C C . SER A 1 115 ? 2.791 -3.351 -5.166 1.00 68.50 115 SER A C 1
ATOM 821 O O . SER A 1 115 ? 2.035 -2.526 -4.653 1.00 68.50 115 SER A O 1
ATOM 823 N N . GLY A 1 116 ? 2.336 -4.478 -5.707 1.00 76.38 116 GLY A N 1
ATOM 824 C CA . GLY A 1 116 ? 0.908 -4.766 -5.782 1.00 76.38 116 GLY A CA 1
ATOM 825 C C . GLY A 1 116 ? 0.275 -5.135 -4.441 1.00 76.38 116 GLY A C 1
ATOM 826 O O . GLY A 1 116 ? -0.942 -5.203 -4.381 1.00 76.38 116 GLY A O 1
ATOM 827 N N . SER A 1 117 ? 1.041 -5.421 -3.379 1.00 81.81 117 SER A N 1
ATOM 828 C CA . SER A 1 117 ? 0.481 -5.902 -2.108 1.00 81.81 117 SER A CA 1
ATOM 829 C C . SER A 1 117 ? 1.498 -5.897 -0.961 1.00 81.81 117 SER A C 1
ATOM 831 O O . SER A 1 117 ? 2.623 -6.363 -1.136 1.00 81.81 117 SER A O 1
ATOM 833 N N . CYS A 1 118 ? 1.080 -5.470 0.237 1.00 82.00 118 CYS A N 1
ATOM 834 C CA . CYS A 1 118 ? 1.893 -5.548 1.460 1.00 82.00 118 CYS A CA 1
ATOM 835 C C . CYS A 1 118 ? 2.103 -7.007 1.899 1.00 82.00 118 CYS A C 1
ATOM 837 O O . CYS A 1 118 ? 3.214 -7.417 2.248 1.00 82.00 118 CYS A O 1
ATOM 839 N N . VAL A 1 119 ? 1.041 -7.819 1.836 1.00 84.75 119 VAL A N 1
ATOM 840 C CA . VAL A 1 119 ? 1.078 -9.232 2.238 1.00 84.75 119 VAL A CA 1
ATOM 841 C C . VAL A 1 119 ? 1.907 -10.102 1.286 1.00 84.75 119 VAL A C 1
ATOM 843 O O . VAL A 1 119 ? 2.289 -11.205 1.655 1.00 84.75 119 VAL A O 1
ATOM 846 N N . ALA A 1 120 ? 2.276 -9.631 0.092 1.00 80.50 120 ALA A N 1
ATOM 847 C CA . ALA A 1 120 ? 3.203 -10.378 -0.765 1.00 80.50 120 ALA A CA 1
ATOM 848 C C . ALA A 1 120 ? 4.565 -10.612 -0.078 1.00 80.50 120 ALA A C 1
ATOM 850 O O . ALA A 1 120 ? 5.107 -11.714 -0.164 1.00 80.50 120 ALA A O 1
ATOM 851 N N . CYS A 1 121 ? 5.065 -9.611 0.657 1.00 77.75 121 CYS A N 1
ATOM 852 C CA . CYS A 1 121 ? 6.328 -9.690 1.399 1.00 77.75 121 CYS A CA 1
ATOM 853 C C . CYS A 1 121 ? 6.132 -9.943 2.899 1.00 77.75 121 CYS A C 1
ATOM 855 O O . CYS A 1 121 ? 7.054 -10.409 3.561 1.00 77.75 121 CYS A O 1
ATOM 857 N N . HIS A 1 122 ? 4.948 -9.662 3.449 1.00 81.94 122 HIS A N 1
ATOM 858 C CA . HIS A 1 122 ? 4.672 -9.797 4.878 1.00 81.94 122 HIS A CA 1
ATOM 859 C C . HIS A 1 122 ? 3.604 -10.858 5.182 1.00 81.94 122 HIS A C 1
ATOM 861 O O . HIS A 1 122 ? 2.487 -10.535 5.591 1.00 81.94 122 HIS A O 1
ATOM 867 N N . ASN A 1 123 ? 3.914 -12.135 4.944 1.00 85.56 123 ASN A N 1
ATOM 868 C CA . ASN A 1 123 ? 2.936 -13.233 5.027 1.00 85.56 123 ASN A CA 1
ATOM 869 C C . ASN A 1 123 ? 3.347 -14.445 5.861 1.00 85.56 123 ASN A C 1
ATOM 871 O O . ASN A 1 123 ? 2.541 -15.371 5.975 1.00 85.56 123 ASN A O 1
ATOM 875 N N . LYS A 1 124 ? 4.553 -14.481 6.440 1.00 85.00 124 LYS A N 1
ATOM 876 C CA . LYS A 1 124 ? 5.000 -15.635 7.225 1.00 85.00 124 LYS A CA 1
ATOM 877 C C . LYS A 1 124 ? 5.241 -15.306 8.701 1.00 85.00 124 LYS A C 1
ATOM 879 O O . LYS A 1 124 ? 5.796 -14.261 9.017 1.00 85.00 124 LYS A O 1
ATOM 884 N N . PRO A 1 125 ? 4.851 -16.205 9.624 1.00 79.88 125 PRO A N 1
ATOM 885 C CA . PRO A 1 125 ? 3.996 -17.382 9.405 1.00 79.88 125 PRO A CA 1
ATOM 886 C C . PRO A 1 125 ? 2.511 -17.022 9.172 1.00 79.88 125 PRO A C 1
ATOM 888 O O . PRO A 1 125 ? 1.705 -17.903 8.893 1.00 79.88 125 PRO A O 1
ATOM 891 N N . PHE A 1 126 ? 2.155 -15.742 9.281 1.00 87.06 126 PHE A N 1
ATOM 892 C CA . PHE A 1 126 ? 0.825 -15.186 9.036 1.00 87.06 126 PHE A CA 1
ATOM 893 C C . PHE A 1 126 ? 0.948 -13.790 8.405 1.00 87.06 126 PHE A C 1
ATOM 895 O O . PHE A 1 126 ? 2.030 -13.196 8.395 1.00 87.06 126 PHE A O 1
ATOM 902 N N . ALA A 1 127 ? -0.162 -13.252 7.895 1.00 87.69 127 ALA A N 1
ATOM 903 C CA . ALA A 1 127 ? -0.222 -11.890 7.366 1.00 87.69 127 ALA A CA 1
ATOM 904 C C . ALA A 1 127 ? 0.241 -10.859 8.409 1.00 87.69 127 ALA A C 1
ATOM 906 O O . ALA A 1 127 ? -0.270 -10.826 9.526 1.00 87.69 127 ALA A O 1
ATOM 907 N N . GLY A 1 128 ? 1.213 -10.029 8.040 1.00 81.81 128 GLY A N 1
ATOM 908 C CA . GLY A 1 128 ? 1.875 -9.073 8.930 1.00 81.81 128 GLY A CA 1
ATOM 909 C C . GLY A 1 128 ? 3.228 -9.546 9.463 1.00 81.81 128 GLY A C 1
ATOM 910 O O . GLY A 1 128 ? 4.003 -8.724 9.943 1.00 81.81 128 GLY A O 1
ATOM 911 N N . GLY A 1 129 ? 3.545 -10.839 9.368 1.00 82.25 129 GLY A N 1
ATOM 912 C CA . GLY A 1 129 ? 4.861 -11.357 9.739 1.00 82.25 129 GLY A CA 1
ATOM 913 C C . GLY A 1 129 ? 5.921 -11.119 8.657 1.00 82.25 129 GLY A C 1
ATOM 914 O O . GLY A 1 129 ? 5.619 -10.601 7.587 1.00 82.25 129 GLY A O 1
ATOM 915 N N . SER A 1 130 ? 7.180 -11.475 8.918 1.00 73.69 130 SER A N 1
ATOM 916 C CA . SER A 1 130 ? 8.226 -11.418 7.889 1.00 73.69 130 SER A CA 1
ATOM 917 C C . SER A 1 130 ? 8.007 -12.557 6.904 1.00 73.69 130 SER A C 1
ATOM 919 O O . SER A 1 130 ? 8.057 -13.716 7.307 1.00 73.69 130 SER A O 1
ATOM 921 N N . GLY A 1 131 ? 7.780 -12.253 5.625 1.00 69.62 131 GLY A N 1
ATOM 922 C CA . GLY A 1 131 ? 7.805 -13.264 4.570 1.00 69.62 131 GLY A CA 1
ATOM 923 C C . GLY A 1 131 ? 9.125 -14.037 4.557 1.00 69.62 131 GLY A C 1
ATOM 924 O O . GLY A 1 131 ? 10.113 -13.642 5.182 1.00 69.62 131 GLY A O 1
ATOM 925 N N . ASP A 1 132 ? 9.130 -15.166 3.849 1.00 59.09 132 ASP A N 1
ATOM 926 C CA . ASP A 1 132 ? 10.381 -15.879 3.577 1.00 59.09 132 ASP A CA 1
ATOM 927 C C . ASP A 1 132 ? 11.337 -14.984 2.772 1.00 59.09 132 ASP A C 1
ATOM 929 O O . ASP A 1 132 ? 10.904 -13.997 2.172 1.00 59.09 132 ASP A O 1
ATOM 933 N N . ASN A 1 133 ? 12.607 -15.381 2.654 1.00 56.12 133 ASN A N 1
ATOM 934 C CA . ASN A 1 133 ? 13.533 -14.795 1.674 1.00 56.12 133 ASN A CA 1
ATOM 935 C C . ASN A 1 133 ? 13.122 -15.174 0.234 1.00 56.12 133 ASN A C 1
ATOM 937 O O . ASN A 1 133 ? 13.937 -15.673 -0.543 1.00 56.12 133 ASN A O 1
ATOM 941 N N . VAL A 1 134 ? 11.852 -15.012 -0.143 1.00 47.50 134 VAL A N 1
ATOM 942 C CA . VAL A 1 134 ? 11.396 -15.232 -1.513 1.00 47.50 134 VAL A CA 1
ATOM 943 C C . VAL A 1 134 ? 11.867 -14.034 -2.323 1.00 47.50 134 VAL A C 1
ATOM 945 O O . VAL A 1 134 ? 11.140 -13.062 -2.459 1.00 47.50 134 VAL A O 1
ATOM 948 N N . ALA A 1 135 ? 13.127 -14.130 -2.763 1.00 47.59 135 ALA A N 1
ATOM 949 C CA . ALA A 1 135 ? 13.864 -13.245 -3.657 1.00 47.59 135 ALA A CA 1
ATOM 950 C C . ALA A 1 135 ? 13.657 -11.751 -3.370 1.00 47.59 135 ALA A C 1
ATOM 952 O O . ALA A 1 135 ? 12.610 -11.229 -3.731 1.00 47.59 135 ALA A O 1
ATOM 953 N N . ASN A 1 136 ? 14.690 -11.056 -2.861 1.00 51.03 136 ASN A N 1
ATOM 954 C CA . ASN A 1 136 ? 14.818 -9.583 -2.873 1.00 51.03 136 ASN A CA 1
ATOM 955 C C . ASN A 1 136 ? 14.476 -8.823 -1.573 1.00 51.03 136 ASN A C 1
ATOM 957 O O . ASN A 1 136 ? 13.828 -7.778 -1.634 1.00 51.03 136 ASN A O 1
ATOM 961 N N . VAL A 1 137 ? 14.960 -9.252 -0.392 1.00 56.34 137 VAL A N 1
ATOM 962 C CA . VAL A 1 137 ? 15.095 -8.292 0.728 1.00 56.34 137 VAL A CA 1
ATOM 963 C C . VAL A 1 137 ? 16.208 -7.313 0.370 1.00 56.34 137 VAL A C 1
ATOM 965 O O . VAL A 1 137 ? 17.388 -7.531 0.628 1.00 56.34 137 VAL A O 1
ATOM 968 N N . PHE A 1 138 ? 15.804 -6.222 -0.260 1.00 64.88 138 PHE A N 1
ATOM 969 C CA . PHE A 1 138 ? 16.630 -5.050 -0.458 1.00 64.88 138 PHE A CA 1
ATOM 970 C C . PHE A 1 138 ? 16.224 -4.054 0.612 1.00 64.88 138 PHE A C 1
ATOM 972 O O . PHE A 1 138 ? 15.246 -3.317 0.474 1.00 64.88 138 PHE A O 1
ATOM 979 N N . VAL A 1 139 ? 16.948 -4.092 1.730 1.00 61.47 139 VAL A N 1
ATOM 980 C CA . VAL A 1 139 ? 16.796 -3.091 2.784 1.00 61.47 139 VAL A CA 1
ATOM 981 C C . VAL A 1 139 ? 16.979 -1.723 2.120 1.00 61.47 139 VAL A C 1
ATOM 983 O O . VAL A 1 139 ? 17.982 -1.511 1.446 1.00 61.47 139 VAL A O 1
ATOM 986 N N . LEU A 1 140 ? 15.995 -0.832 2.285 1.00 71.56 140 LEU A N 1
ATOM 987 C CA . LEU A 1 140 ? 15.915 0.504 1.664 1.00 71.56 140 LEU A CA 1
ATOM 988 C C . LEU A 1 140 ? 15.420 0.558 0.204 1.00 71.56 140 LEU A C 1
ATOM 990 O O . LEU A 1 140 ? 15.356 1.647 -0.357 1.00 71.56 140 LEU A O 1
ATOM 994 N N . ALA A 1 141 ? 14.973 -0.541 -0.419 1.00 72.44 141 ALA A N 1
ATOM 995 C CA . ALA A 1 141 ? 14.389 -0.486 -1.773 1.00 72.44 141 ALA A CA 1
ATOM 996 C C . ALA A 1 141 ? 13.210 0.487 -1.907 1.00 72.44 141 ALA A C 1
ATOM 998 O O . ALA A 1 141 ? 12.971 1.051 -2.975 1.00 72.44 141 ALA A O 1
ATOM 999 N N . GLN A 1 142 ? 12.484 0.707 -0.813 1.00 72.44 142 GLN A N 1
ATOM 1000 C CA . GLN A 1 142 ? 11.413 1.688 -0.730 1.00 72.44 142 GLN A CA 1
ATOM 1001 C C . GLN A 1 142 ? 11.877 3.148 -0.901 1.00 72.44 142 GLN A C 1
ATOM 1003 O O . GLN A 1 142 ? 11.032 4.002 -1.177 1.00 72.44 142 GLN A O 1
ATOM 1008 N N . ASP A 1 143 ? 13.171 3.442 -0.743 1.00 77.19 143 ASP A N 1
ATOM 1009 C CA . ASP A 1 143 ? 13.745 4.791 -0.864 1.00 77.19 143 ASP A CA 1
ATOM 1010 C C . ASP A 1 143 ? 14.092 5.162 -2.301 1.00 77.19 143 ASP A C 1
ATOM 1012 O O . ASP A 1 143 ? 14.115 6.348 -2.656 1.00 77.19 143 ASP A O 1
ATOM 1016 N N . PHE A 1 144 ? 14.321 4.152 -3.135 1.00 78.00 144 PHE A N 1
ATOM 1017 C CA . PHE A 1 144 ? 14.638 4.340 -4.535 1.00 78.00 144 PHE A CA 1
ATOM 1018 C C . PHE A 1 144 ? 13.359 4.530 -5.353 1.00 78.00 144 PHE A C 1
ATOM 1020 O O . PHE A 1 144 ? 12.359 3.840 -5.121 1.00 78.00 144 PHE A O 1
ATOM 1027 N N . PRO A 1 145 ? 13.357 5.453 -6.330 1.00 75.81 145 PRO A N 1
ATOM 1028 C CA . PRO A 1 145 ? 12.238 5.604 -7.246 1.00 75.81 145 PRO A CA 1
ATOM 1029 C C . PRO A 1 145 ? 11.873 4.282 -7.930 1.00 75.81 145 PRO A C 1
ATOM 1031 O O . PRO A 1 145 ? 10.688 3.950 -8.005 1.00 75.81 145 PRO A O 1
ATOM 1034 N N . HIS A 1 146 ? 12.884 3.541 -8.401 1.00 76.38 146 HIS A N 1
ATOM 1035 C CA . HIS A 1 146 ? 12.769 2.531 -9.449 1.00 76.38 146 HIS A CA 1
ATOM 1036 C C . HIS A 1 146 ? 13.906 1.484 -9.373 1.00 76.38 146 HIS A C 1
ATOM 1038 O O . HIS A 1 146 ? 14.780 1.440 -10.227 1.00 76.38 146 HIS A O 1
ATOM 1044 N N . LEU A 1 147 ? 13.910 0.608 -8.364 1.00 76.56 147 LEU A N 1
ATOM 1045 C CA . LEU A 1 147 ? 14.962 -0.414 -8.250 1.00 76.56 147 LEU A CA 1
ATOM 1046 C C . LEU A 1 147 ? 14.752 -1.559 -9.266 1.00 76.56 147 LEU A C 1
ATOM 1048 O O . LEU A 1 147 ? 13.807 -2.336 -9.100 1.00 76.56 147 LEU A O 1
ATOM 1052 N N . ASN A 1 148 ? 15.608 -1.641 -10.297 1.00 74.12 148 ASN A N 1
ATOM 1053 C CA . ASN A 1 148 ? 15.440 -2.534 -11.460 1.00 74.12 148 ASN A CA 1
ATOM 1054 C C . ASN A 1 148 ? 16.590 -3.548 -11.710 1.00 74.12 148 ASN A C 1
ATOM 1056 O O . ASN A 1 148 ? 16.390 -4.481 -12.481 1.00 74.12 148 ASN A O 1
ATOM 1060 N N . PHE A 1 149 ? 17.759 -3.426 -11.060 1.00 73.06 149 PHE A N 1
ATOM 1061 C CA . PHE A 1 149 ? 18.945 -4.309 -11.232 1.00 73.06 149 PHE A CA 1
ATOM 1062 C C . PHE A 1 149 ? 19.400 -4.551 -12.682 1.00 73.06 149 PHE A C 1
ATOM 1064 O O . PHE A 1 149 ? 20.044 -5.555 -12.982 1.00 73.06 149 PHE A O 1
ATOM 1071 N N . ASP A 1 150 ? 19.078 -3.636 -13.584 1.00 74.56 150 ASP A N 1
ATOM 1072 C CA . ASP A 1 150 ? 19.419 -3.681 -15.005 1.00 74.56 150 ASP A CA 1
ATOM 1073 C C . ASP A 1 150 ? 20.613 -2.779 -15.347 1.00 74.56 150 ASP A C 1
ATOM 1075 O O . ASP A 1 150 ? 21.026 -2.712 -16.502 1.00 74.56 150 ASP A O 1
ATOM 1079 N N . GLY A 1 151 ? 21.175 -2.101 -14.341 1.00 69.62 151 GLY A N 1
ATOM 1080 C CA . GLY A 1 151 ? 22.196 -1.083 -14.545 1.00 69.62 151 GLY A CA 1
ATOM 1081 C C . GLY A 1 151 ? 21.672 0.105 -15.350 1.00 69.62 151 GLY A C 1
ATOM 1082 O O . GLY A 1 151 ? 22.467 0.710 -16.061 1.00 69.62 151 GLY A O 1
ATOM 1083 N N . GLY A 1 152 ? 20.366 0.392 -15.289 1.00 70.50 152 GLY A N 1
ATOM 1084 C CA . GLY A 1 152 ? 19.727 1.584 -15.845 1.00 70.50 152 GLY A CA 1
ATOM 1085 C C . GLY A 1 152 ? 19.155 2.507 -14.761 1.00 70.50 152 GLY A C 1
ATOM 1086 O O . GLY A 1 152 ? 19.328 2.275 -13.566 1.00 70.50 152 GLY A O 1
ATOM 1087 N N . GLU A 1 153 ? 18.467 3.568 -15.194 1.00 69.69 153 GLU A N 1
ATOM 1088 C CA . GLU A 1 153 ? 17.948 4.630 -14.322 1.00 69.69 153 GLU A CA 1
ATOM 1089 C C . GLU A 1 153 ? 17.009 4.080 -13.232 1.00 69.69 153 GLU A C 1
ATOM 1091 O O . GLU A 1 153 ? 16.074 3.325 -13.530 1.00 69.69 153 GLU A O 1
ATOM 1096 N N . GLY A 1 154 ? 17.183 4.531 -11.981 1.00 70.00 154 GLY A N 1
ATOM 1097 C CA . GLY A 1 154 ? 16.149 4.339 -10.963 1.00 70.00 154 GLY A CA 1
ATOM 1098 C C . GLY A 1 154 ? 16.566 4.051 -9.524 1.00 70.00 154 GLY A C 1
ATOM 1099 O O . GLY A 1 154 ? 15.703 4.064 -8.637 1.00 70.00 154 GLY A O 1
ATOM 1100 N N . ASP A 1 155 ? 17.850 3.835 -9.262 1.00 69.19 155 ASP A N 1
ATOM 1101 C CA . ASP A 1 155 ? 18.417 3.571 -7.934 1.00 69.19 155 ASP A CA 1
ATOM 1102 C C . ASP A 1 155 ? 19.173 4.774 -7.339 1.00 69.19 155 ASP A C 1
ATOM 1104 O O . ASP A 1 155 ? 19.848 4.637 -6.323 1.00 69.19 155 ASP A O 1
ATOM 1108 N N . ARG A 1 156 ? 19.013 5.972 -7.922 1.00 70.06 156 ARG A N 1
ATOM 1109 C CA . ARG A 1 156 ? 19.684 7.213 -7.489 1.00 70.06 156 ARG A CA 1
ATOM 1110 C C . ARG A 1 156 ? 21.218 7.125 -7.468 1.00 70.06 156 ARG A C 1
ATOM 1112 O O . ARG A 1 156 ? 21.840 7.868 -6.704 1.00 70.06 156 ARG A O 1
ATOM 1119 N N . PHE A 1 157 ? 21.815 6.250 -8.280 1.00 62.38 157 PHE A N 1
ATOM 1120 C CA . PHE A 1 157 ? 23.257 6.251 -8.527 1.00 62.38 157 PHE A CA 1
ATOM 1121 C C . PHE A 1 157 ? 23.594 6.084 -10.017 1.00 62.38 157 PHE A C 1
ATOM 1123 O O . PHE A 1 157 ? 24.394 5.236 -10.404 1.00 62.38 157 PHE A O 1
ATOM 1130 N N . GLU A 1 158 ? 23.011 6.952 -10.840 1.00 66.56 158 GLU A N 1
ATOM 1131 C CA . GLU A 1 158 ? 23.480 7.281 -12.194 1.00 66.56 158 GLU A CA 1
ATOM 1132 C C . GLU A 1 158 ? 24.993 7.675 -12.119 1.00 66.56 158 GLU A C 1
ATOM 1134 O O . GLU A 1 158 ? 25.372 8.392 -11.193 1.00 66.56 158 GLU A O 1
ATOM 1139 N N . ASP A 1 159 ? 25.971 7.247 -12.937 1.00 53.38 159 ASP A N 1
ATOM 1140 C CA . ASP A 1 159 ? 26.031 6.950 -14.379 1.00 53.38 159 ASP A CA 1
ATOM 1141 C C . ASP A 1 159 ? 26.170 5.468 -14.774 1.00 53.38 159 ASP A C 1
ATOM 1143 O O . ASP A 1 159 ? 26.764 4.628 -14.092 1.00 53.38 159 ASP A O 1
ATOM 1147 N N . HIS A 1 160 ? 25.677 5.203 -15.984 1.00 58.00 160 HIS A N 1
ATOM 1148 C CA . HIS A 1 160 ? 25.663 3.916 -16.662 1.00 58.00 160 HIS A CA 1
ATOM 1149 C C . HIS A 1 160 ? 26.629 3.995 -17.862 1.00 58.00 160 HIS A C 1
ATOM 1151 O O . HIS A 1 160 ? 26.270 4.544 -18.901 1.00 58.00 160 HIS A O 1
ATOM 1157 N N . SER A 1 161 ? 27.837 3.433 -17.707 1.00 49.31 161 SER A N 1
ATOM 1158 C CA . SER A 1 161 ? 29.057 3.577 -18.549 1.00 49.31 161 SER A CA 1
ATOM 1159 C C . SER A 1 161 ? 29.878 4.853 -18.367 1.00 49.31 161 SER A C 1
ATOM 1161 O O . SER A 1 161 ? 29.292 5.951 -18.334 1.00 49.31 161 SER A O 1
#